Protein AF-A0AAV4IL97-F1 (afdb_monomer_lite)

Structure (mmCIF, N/CA/C/O backbone):
data_AF-A0AAV4IL97-F1
#
_entry.id   AF-A0AAV4IL97-F1
#
loop_
_atom_site.group_PDB
_atom_site.id
_atom_site.type_symbol
_atom_site.label_atom_id
_atom_site.label_alt_id
_atom_site.label_comp_id
_atom_site.label_asym_id
_atom_site.label_entity_id
_atom_site.label_seq_id
_atom_site.pdbx_PDB_ins_code
_atom_site.Cartn_x
_atom_site.Cartn_y
_atom_site.Cartn_z
_atom_site.occupancy
_atom_site.B_iso_or_equiv
_atom_site.auth_seq_id
_atom_site.auth_comp_id
_atom_site.auth_asym_id
_atom_site.auth_atom_id
_atom_site.pdbx_PDB_model_num
ATOM 1 N N . MET A 1 1 ? 61.227 34.992 -18.429 1.00 43.34 1 MET A N 1
ATOM 2 C CA . MET A 1 1 ? 61.464 34.579 -17.030 1.00 43.34 1 MET A CA 1
ATOM 3 C C . MET A 1 1 ? 62.014 35.773 -16.279 1.00 43.34 1 MET A C 1
ATOM 5 O O . MET A 1 1 ? 63.145 36.150 -16.534 1.00 43.34 1 MET A O 1
ATOM 9 N N . PHE A 1 2 ? 61.198 36.394 -15.433 1.00 40.22 2 PHE A N 1
ATOM 10 C CA . PHE A 1 2 ? 61.603 37.441 -14.496 1.00 40.22 2 PHE A CA 1
ATOM 11 C C . PHE A 1 2 ? 60.704 37.286 -13.270 1.00 40.22 2 PHE A C 1
ATOM 13 O O . PHE A 1 2 ? 59.483 37.343 -13.397 1.00 40.22 2 PHE A O 1
ATOM 20 N N . VAL A 1 3 ? 61.309 37.005 -12.118 1.00 46.59 3 VAL A N 1
ATOM 21 C CA . VAL A 1 3 ? 60.636 36.883 -10.820 1.00 46.59 3 VAL A CA 1
ATOM 22 C C . VAL A 1 3 ? 61.114 38.063 -9.978 1.00 46.59 3 VAL A C 1
ATOM 24 O O . VAL A 1 3 ? 62.304 38.109 -9.666 1.00 46.59 3 VAL A O 1
ATOM 27 N N . PRO A 1 4 ? 60.255 39.032 -9.624 1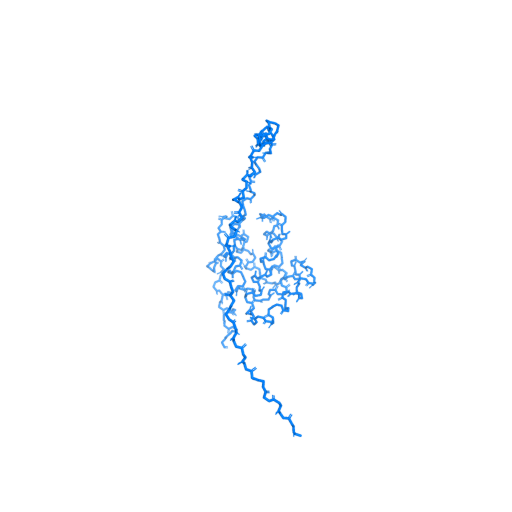.00 49.00 4 PRO A N 1
ATOM 28 C CA . PRO A 1 4 ? 60.623 40.058 -8.663 1.00 49.00 4 PRO A CA 1
ATOM 29 C C . PRO A 1 4 ? 60.396 39.535 -7.244 1.00 49.00 4 PRO A C 1
ATOM 31 O O . PRO A 1 4 ? 59.290 39.134 -6.883 1.00 49.00 4 PRO A O 1
ATOM 34 N N . GLN A 1 5 ? 61.467 39.547 -6.451 1.00 43.97 5 GLN A N 1
ATOM 35 C CA . GLN A 1 5 ? 61.409 39.414 -5.001 1.00 43.97 5 GLN A CA 1
ATOM 36 C C . GLN A 1 5 ? 60.693 40.624 -4.396 1.00 43.97 5 GLN A C 1
ATOM 38 O O . GLN A 1 5 ? 60.940 41.761 -4.797 1.00 43.97 5 GLN A O 1
ATOM 43 N N . VAL A 1 6 ? 59.838 40.369 -3.410 1.00 47.34 6 VAL A N 1
ATOM 44 C CA . VAL A 1 6 ? 59.193 41.404 -2.601 1.00 47.34 6 VAL A CA 1
ATOM 45 C C . VAL A 1 6 ? 59.803 41.330 -1.204 1.00 47.34 6 VAL A C 1
ATOM 47 O O . VAL A 1 6 ? 59.662 40.317 -0.519 1.00 47.34 6 VAL A O 1
ATOM 50 N N . SER A 1 7 ? 60.524 42.382 -0.818 1.00 42.94 7 SER A N 1
ATOM 51 C CA . SER A 1 7 ? 61.046 42.574 0.536 1.00 42.94 7 SER A CA 1
ATOM 52 C C . SER A 1 7 ? 59.925 42.965 1.497 1.00 42.94 7 SER A C 1
ATOM 54 O O . SER A 1 7 ? 59.046 43.754 1.154 1.00 42.94 7 SER A O 1
ATOM 56 N N . PHE A 1 8 ? 59.984 42.415 2.708 1.00 45.53 8 PHE A N 1
ATOM 57 C CA . PHE A 1 8 ? 59.141 42.786 3.839 1.00 45.53 8 PHE A CA 1
ATOM 58 C C . PHE A 1 8 ? 59.855 43.847 4.678 1.00 45.53 8 PHE A C 1
ATOM 60 O O . PHE A 1 8 ? 60.898 43.552 5.254 1.00 45.53 8 PHE A O 1
ATOM 67 N N . ASP A 1 9 ? 59.250 45.027 4.806 1.00 40.16 9 ASP A N 1
ATOM 68 C CA . ASP A 1 9 ? 59.599 45.999 5.841 1.00 40.16 9 ASP A CA 1
ATOM 69 C C . ASP A 1 9 ? 58.447 46.106 6.843 1.00 40.16 9 ASP A C 1
ATOM 71 O O . ASP A 1 9 ? 57.335 46.540 6.537 1.00 40.16 9 ASP A O 1
ATOM 75 N N . ILE A 1 10 ? 58.736 45.649 8.058 1.00 46.00 10 ILE A N 1
ATOM 76 C CA . ILE A 1 10 ? 57.872 45.708 9.232 1.00 46.00 10 ILE A CA 1
ATOM 77 C C . ILE A 1 10 ? 58.141 47.049 9.916 1.00 46.00 10 ILE A C 1
ATOM 79 O O . ILE A 1 10 ? 59.259 47.306 10.355 1.00 46.00 10 ILE A O 1
ATOM 83 N N . THR A 1 11 ? 57.112 47.884 10.065 1.00 48.78 11 THR A N 1
ATOM 84 C CA . THR A 1 11 ? 57.138 49.025 10.992 1.00 48.78 11 THR A CA 1
ATOM 85 C C . THR A 1 11 ? 56.038 48.879 12.052 1.00 48.78 11 THR A C 1
ATOM 87 O O . THR A 1 11 ? 54.947 48.385 11.750 1.00 48.78 11 THR A O 1
ATOM 90 N N . PRO A 1 12 ? 56.322 49.238 13.320 1.00 44.72 12 PRO A N 1
ATOM 91 C CA . PRO A 1 12 ? 55.466 48.922 14.459 1.00 44.72 12 PRO A CA 1
ATOM 92 C C . PRO A 1 12 ? 54.235 49.834 14.499 1.00 44.72 12 PRO A C 1
ATOM 94 O O . PRO A 1 12 ? 54.346 51.055 14.607 1.00 44.72 12 PRO A O 1
ATOM 97 N N . SER A 1 13 ? 53.049 49.228 14.426 1.00 42.69 13 SER A N 1
ATOM 98 C CA . SER A 1 13 ? 51.782 49.947 14.539 1.00 42.69 13 SER A CA 1
ATOM 99 C C . SER A 1 13 ? 51.501 50.361 15.979 1.00 42.69 13 SER A C 1
ATOM 101 O O . SER A 1 13 ? 51.539 49.571 16.920 1.00 42.69 13 SER A O 1
ATOM 103 N N . THR A 1 14 ? 51.221 51.648 16.100 1.00 45.03 14 THR A N 1
ATOM 104 C CA . THR A 1 14 ? 50.863 52.404 17.290 1.00 45.03 14 THR A CA 1
ATOM 105 C C . THR A 1 14 ? 49.577 51.862 17.917 1.00 45.03 14 THR A C 1
ATOM 107 O O . THR A 1 14 ? 48.577 51.658 17.229 1.00 45.03 14 THR A O 1
ATOM 110 N N . VAL A 1 15 ? 49.608 51.663 19.235 1.00 52.16 15 VAL A N 1
ATOM 111 C CA . VAL A 1 15 ? 48.460 51.315 20.080 1.00 52.16 15 VAL A CA 1
ATOM 112 C C . VAL A 1 15 ? 47.366 52.374 19.908 1.00 52.16 15 VAL A C 1
ATOM 114 O O . VAL A 1 15 ? 47.607 53.556 20.152 1.00 52.16 15 VAL A O 1
ATOM 117 N N . LYS A 1 16 ? 46.170 51.957 19.484 1.00 53.59 16 LYS A N 1
ATOM 118 C CA . LYS A 1 16 ? 44.952 52.776 19.528 1.00 53.59 16 LYS A CA 1
ATOM 119 C C . LYS A 1 16 ? 43.928 52.088 20.419 1.00 53.59 16 LYS A C 1
ATOM 121 O O . LYS A 1 16 ? 43.656 50.905 20.242 1.00 53.59 16 LYS A O 1
ATOM 126 N N . GLU A 1 17 ? 43.430 52.862 21.379 1.00 52.09 17 GLU A N 1
ATOM 127 C CA . GLU A 1 17 ? 42.424 52.516 22.381 1.00 52.09 17 GLU A CA 1
ATOM 128 C C . GLU A 1 17 ? 41.236 51.736 21.813 1.00 52.09 17 GLU A C 1
ATOM 130 O O . GLU A 1 17 ? 40.597 52.126 20.834 1.00 52.09 17 GLU A O 1
ATOM 135 N N . GLU A 1 18 ? 40.928 50.642 22.500 1.00 52.53 18 GLU A N 1
ATOM 136 C CA . GLU A 1 18 ? 39.768 49.793 22.294 1.00 52.53 18 GLU A CA 1
ATOM 137 C C . GLU A 1 18 ? 38.508 50.516 22.791 1.00 52.53 18 GLU A C 1
ATOM 139 O O . GLU A 1 18 ? 38.185 50.534 23.979 1.00 52.53 18 GLU A O 1
ATOM 144 N N . HIS A 1 19 ? 37.790 51.155 21.866 1.00 56.84 19 HIS A N 1
ATOM 145 C CA . HIS A 1 19 ? 36.475 51.720 22.141 1.00 56.84 19 HIS A CA 1
ATOM 146 C C . HIS A 1 19 ? 35.452 50.579 22.231 1.00 56.84 19 HIS A C 1
ATOM 148 O O . HIS A 1 19 ? 34.913 50.121 21.224 1.00 56.84 19 HIS A O 1
ATOM 154 N N . VAL A 1 20 ? 35.173 50.118 23.450 1.00 65.69 20 VAL A N 1
ATOM 155 C CA . VAL A 1 20 ? 34.107 49.141 23.714 1.00 65.69 20 VAL A CA 1
ATOM 156 C C . VAL A 1 20 ? 32.757 49.763 23.309 1.00 65.69 20 VAL A C 1
ATOM 158 O O . VAL A 1 20 ? 32.441 50.866 23.773 1.00 65.69 20 VAL A O 1
ATOM 161 N N . PRO A 1 21 ? 31.957 49.125 22.433 1.00 70.50 21 PRO A N 1
ATOM 162 C CA . PRO A 1 21 ? 30.626 49.615 22.092 1.00 70.50 21 PRO A CA 1
ATOM 163 C C . PRO A 1 21 ? 29.669 49.456 23.289 1.00 70.50 21 PRO A C 1
ATOM 165 O O . PRO A 1 21 ? 29.787 48.487 24.045 1.00 70.50 21 PRO A O 1
ATOM 168 N N . PRO A 1 22 ? 28.707 50.378 23.490 1.00 71.81 22 PRO A N 1
ATOM 169 C CA . PRO A 1 22 ? 27.753 50.275 24.589 1.00 71.81 22 PRO A CA 1
ATOM 170 C C . PRO A 1 22 ? 26.892 49.006 24.455 1.00 71.81 22 PRO A C 1
ATOM 172 O O . PRO A 1 22 ? 26.568 48.594 23.336 1.00 71.81 22 PRO A O 1
ATOM 175 N N . PRO A 1 23 ? 26.496 48.379 25.579 1.00 69.19 23 PRO A N 1
ATOM 176 C CA . PRO A 1 23 ? 25.726 47.145 25.553 1.00 69.19 23 PRO A CA 1
ATOM 177 C C . PRO A 1 23 ? 24.357 47.350 24.878 1.00 69.19 23 PRO A C 1
ATOM 179 O O . PRO A 1 23 ? 23.733 48.404 25.044 1.00 69.19 23 PRO A O 1
ATOM 182 N N . PRO A 1 24 ? 23.857 46.344 24.136 1.00 63.84 24 PRO A N 1
ATOM 183 C CA . PRO A 1 24 ? 22.579 46.429 23.446 1.00 63.84 24 PRO A CA 1
ATOM 184 C C . PRO A 1 24 ? 21.442 46.630 24.450 1.00 63.84 24 PRO A C 1
ATOM 186 O O . PRO A 1 24 ? 21.245 45.843 25.376 1.00 63.84 24 PRO A O 1
ATOM 189 N N . THR A 1 25 ? 20.672 47.700 24.256 1.00 61.84 25 THR A N 1
ATOM 190 C CA . THR A 1 25 ? 19.465 47.973 25.037 1.00 61.84 25 THR A CA 1
ATOM 191 C C . THR A 1 25 ? 18.435 46.886 24.744 1.00 61.84 25 THR A C 1
ATOM 193 O O . THR A 1 25 ? 17.983 46.739 23.608 1.00 61.84 25 THR A O 1
ATOM 196 N N . THR A 1 26 ? 18.054 46.107 25.756 1.00 61.44 26 THR A N 1
ATOM 197 C CA . THR A 1 26 ? 16.995 45.109 25.604 1.00 61.44 26 THR A CA 1
ATOM 198 C C . THR A 1 26 ? 15.668 45.814 25.295 1.00 61.44 26 THR A C 1
ATOM 200 O O . THR A 1 26 ? 15.297 46.773 25.982 1.00 61.44 26 THR A O 1
ATOM 203 N N . PRO A 1 27 ? 14.921 45.387 24.261 1.00 57.00 27 PRO A N 1
ATOM 204 C CA . PRO A 1 27 ? 13.604 45.940 24.004 1.00 57.00 27 PRO A CA 1
ATOM 205 C C . PRO A 1 27 ? 12.689 45.580 25.177 1.00 57.00 27 PRO A C 1
ATOM 207 O O . PRO A 1 27 ? 12.457 44.405 25.463 1.00 57.00 27 PRO A O 1
ATOM 210 N N . ARG A 1 28 ? 12.165 46.599 25.871 1.00 60.50 28 ARG A N 1
ATOM 211 C CA . ARG A 1 28 ? 11.120 46.409 26.882 1.00 60.50 28 ARG A CA 1
ATOM 212 C C . ARG A 1 28 ? 9.940 45.687 26.228 1.00 60.50 28 ARG A C 1
ATOM 214 O O . ARG A 1 28 ? 9.385 46.178 25.243 1.00 60.50 28 ARG A O 1
ATOM 221 N N . LEU A 1 29 ? 9.568 44.533 26.783 1.00 56.81 29 LEU A N 1
ATOM 222 C CA . LEU A 1 29 ? 8.332 43.824 26.455 1.00 56.81 29 LEU A CA 1
ATOM 223 C C . LEU A 1 29 ? 7.169 44.800 26.656 1.00 56.81 29 LEU A C 1
ATOM 225 O O . LEU A 1 29 ? 6.857 45.177 27.782 1.00 56.81 29 LEU A O 1
ATOM 229 N N . ARG A 1 30 ? 6.576 45.267 25.553 1.00 61.94 30 ARG A N 1
ATOM 230 C CA . ARG A 1 30 ? 5.344 46.057 25.603 1.00 61.94 30 ARG A CA 1
ATOM 231 C C . ARG A 1 30 ? 4.257 45.179 26.214 1.00 61.94 30 ARG A C 1
ATOM 233 O O . ARG A 1 30 ? 4.126 44.024 25.806 1.00 61.94 30 ARG A O 1
ATOM 240 N N . ASP A 1 31 ? 3.496 45.736 27.153 1.00 60.69 31 ASP A N 1
ATOM 241 C CA . ASP A 1 31 ? 2.359 45.068 27.778 1.00 60.69 31 ASP A CA 1
ATOM 242 C C . ASP A 1 31 ? 1.473 44.417 26.715 1.00 60.69 31 ASP A C 1
ATOM 244 O O . ASP A 1 31 ? 0.968 45.067 25.792 1.00 60.69 31 ASP A O 1
ATOM 248 N N . ILE A 1 32 ? 1.326 43.097 26.824 1.00 58.62 32 ILE A N 1
ATOM 249 C CA . ILE A 1 32 ? 0.474 42.309 25.942 1.00 58.62 32 ILE A CA 1
ATOM 250 C C . ILE A 1 32 ? -0.948 42.825 26.151 1.00 58.62 32 ILE A C 1
ATOM 252 O O . ILE A 1 32 ? -1.548 42.612 27.203 1.00 58.62 32 ILE A O 1
ATOM 256 N N . GLN A 1 33 ? -1.481 43.534 25.153 1.00 61.28 33 GLN A N 1
ATOM 257 C CA . GLN A 1 33 ? -2.823 44.105 25.209 1.00 61.28 33 GLN A CA 1
ATOM 258 C C . GLN A 1 33 ? -3.831 43.028 25.635 1.00 61.28 33 GLN A C 1
ATOM 260 O O . GLN A 1 33 ? -3.855 41.936 25.063 1.00 61.28 33 GLN A O 1
ATOM 265 N N . ALA A 1 34 ? -4.704 43.338 26.597 1.00 60.78 34 ALA A N 1
ATOM 266 C CA . ALA A 1 34 ? -5.690 42.401 27.148 1.00 60.78 34 ALA A CA 1
ATOM 267 C C . ALA A 1 34 ? -6.585 41.736 26.075 1.00 60.78 34 ALA A C 1
ATOM 269 O O . ALA A 1 34 ? -7.078 40.624 26.264 1.00 60.78 34 ALA A O 1
ATOM 270 N N . ASN A 1 35 ? -6.742 42.374 24.909 1.00 58.72 35 ASN A N 1
ATOM 271 C CA . ASN A 1 35 ? -7.433 41.805 23.750 1.00 58.72 35 ASN A CA 1
ATOM 272 C C . ASN A 1 35 ? -6.700 40.611 23.111 1.00 58.72 35 ASN A C 1
ATOM 274 O O . ASN A 1 35 ? -7.355 39.706 22.595 1.00 58.72 35 ASN A O 1
ATOM 278 N N . VAL A 1 36 ? -5.366 40.558 23.168 1.00 59.75 36 VAL A N 1
ATOM 279 C CA . VAL A 1 36 ? -4.573 39.396 22.728 1.00 59.75 36 VAL A CA 1
ATOM 280 C C . VAL A 1 36 ? -4.763 38.235 23.707 1.00 59.75 36 VAL A C 1
ATOM 282 O O . VAL A 1 36 ? -5.039 37.122 23.271 1.00 59.75 36 VAL A O 1
ATOM 285 N N . MET A 1 37 ? -4.740 38.508 25.017 1.00 60.56 37 MET A N 1
ATOM 286 C CA . MET A 1 37 ? -5.077 37.533 26.068 1.00 60.56 37 MET A CA 1
ATOM 287 C C . MET A 1 37 ? -6.488 36.956 25.875 1.00 60.56 37 MET A C 1
ATOM 289 O O . MET A 1 37 ? -6.646 35.740 25.856 1.00 60.56 37 MET A O 1
ATOM 293 N N . LYS A 1 38 ? -7.502 37.797 25.615 1.00 58.97 38 LYS A N 1
ATOM 294 C CA . LYS A 1 38 ? -8.866 37.334 25.293 1.00 58.97 38 LYS A CA 1
ATOM 295 C C . LYS A 1 38 ? -8.910 36.448 24.045 1.00 58.97 38 LYS A C 1
ATOM 297 O O . LYS A 1 38 ? -9.588 35.426 24.053 1.00 58.97 38 LYS A O 1
ATOM 302 N N . ARG A 1 39 ? -8.185 36.782 22.972 1.00 57.59 39 ARG A N 1
ATOM 303 C CA . ARG A 1 39 ? -8.133 35.937 21.759 1.00 57.59 39 ARG A CA 1
ATOM 304 C C . ARG A 1 39 ? -7.439 34.592 21.996 1.00 57.59 39 ARG A C 1
ATOM 306 O O . ARG A 1 39 ? -7.796 33.624 21.333 1.00 57.59 39 ARG A O 1
ATOM 313 N N . LEU A 1 40 ? -6.486 34.533 22.925 1.00 54.97 40 LEU A N 1
ATOM 314 C CA . LEU A 1 40 ? -5.797 33.300 23.318 1.00 54.97 40 LEU A CA 1
ATOM 315 C C . LEU A 1 40 ? -6.657 32.409 24.222 1.00 54.97 40 LEU A C 1
ATOM 317 O O . LEU A 1 40 ? -6.581 31.190 24.114 1.00 54.97 40 LEU A O 1
ATOM 321 N N . THR A 1 41 ? -7.486 32.996 25.088 1.00 60.03 41 THR A N 1
ATOM 322 C CA . THR A 1 41 ? -8.340 32.245 26.025 1.00 60.03 41 THR A CA 1
ATOM 323 C C . THR A 1 41 ? -9.698 31.868 25.439 1.00 60.03 41 THR A C 1
ATOM 325 O O . THR A 1 41 ? -10.311 30.903 25.888 1.00 60.03 41 THR A O 1
ATOM 328 N N . THR A 1 42 ? -10.161 32.561 24.395 1.00 57.00 42 THR A N 1
ATOM 329 C CA . THR A 1 42 ? -11.432 32.257 23.716 1.00 57.00 42 THR A CA 1
ATOM 330 C C . THR A 1 42 ? -11.224 31.245 22.582 1.00 57.00 42 THR A C 1
ATOM 332 O O . THR A 1 42 ? -11.560 31.496 21.423 1.00 57.00 42 THR A O 1
ATOM 335 N N . ILE A 1 43 ? -10.649 30.079 22.884 1.00 56.84 43 ILE A N 1
ATOM 336 C CA . ILE A 1 43 ? -10.608 28.954 21.938 1.00 56.84 43 ILE A CA 1
ATOM 337 C C . ILE A 1 43 ? -11.966 28.240 22.005 1.00 56.84 43 ILE A C 1
ATOM 339 O O . ILE A 1 43 ? -12.105 27.168 22.574 1.00 56.84 43 ILE A O 1
ATOM 343 N N . ASN A 1 44 ? -12.986 28.835 21.381 1.00 54.94 44 ASN A N 1
ATOM 344 C CA . ASN A 1 44 ? -14.273 28.183 21.088 1.00 54.94 44 ASN A CA 1
ATOM 345 C C . ASN A 1 44 ? -14.170 27.296 19.833 1.00 54.94 44 ASN A C 1
ATOM 347 O O . ASN A 1 44 ? -15.061 27.274 18.985 1.00 54.94 44 ASN A O 1
ATOM 351 N N . ARG A 1 45 ? -13.046 26.594 19.648 1.00 61.00 45 ARG A N 1
ATOM 352 C CA . ARG A 1 45 ? -12.976 25.554 18.620 1.00 61.00 45 ARG A CA 1
ATOM 353 C C . ARG A 1 45 ? -13.455 24.262 19.272 1.00 61.00 45 ARG A C 1
ATOM 355 O O . ARG A 1 45 ? -12.825 23.848 20.243 1.00 61.00 45 ARG A O 1
ATOM 362 N N . PRO A 1 46 ? -14.533 23.625 18.777 1.00 57.47 46 PRO A N 1
ATOM 363 C CA . PRO A 1 46 ? -14.919 22.316 19.279 1.00 57.47 46 PRO A CA 1
ATOM 364 C C . PRO A 1 46 ? -13.708 21.395 19.152 1.00 57.47 46 PRO A C 1
ATOM 366 O O . PRO A 1 46 ? -13.083 21.337 18.087 1.00 57.47 46 PRO A O 1
ATOM 369 N N . ILE A 1 47 ? -13.351 20.729 20.252 1.00 62.84 47 ILE A N 1
ATOM 370 C CA . ILE A 1 47 ? -12.308 19.707 20.278 1.00 62.84 47 ILE A CA 1
ATOM 371 C C . ILE A 1 47 ? -12.760 18.634 19.288 1.00 62.84 47 ILE A C 1
ATOM 373 O O . ILE A 1 47 ? -13.622 17.811 19.589 1.00 62.84 47 ILE A O 1
ATOM 377 N N . ARG A 1 48 ? -12.236 18.685 18.060 1.00 57.91 48 ARG A N 1
ATOM 378 C CA . ARG A 1 48 ? -12.438 17.622 17.082 1.00 57.91 48 ARG A CA 1
ATOM 379 C C . ARG A 1 48 ? -11.649 16.440 17.611 1.00 57.91 48 ARG A C 1
ATOM 381 O O . ARG A 1 48 ? -10.423 16.443 17.520 1.00 57.91 48 ARG A O 1
ATOM 388 N N . VAL A 1 49 ? -12.345 15.476 18.210 1.00 58.56 49 VAL A N 1
ATOM 389 C CA . VAL A 1 49 ? -11.764 14.172 18.531 1.00 58.56 49 VAL A CA 1
ATOM 390 C C . VAL A 1 49 ? -11.150 13.657 17.227 1.00 58.56 49 VAL A C 1
ATOM 392 O O . VAL A 1 49 ? -11.880 13.536 16.240 1.00 58.56 49 VAL A O 1
ATOM 395 N N . PRO A 1 50 ? -9.822 13.452 17.159 1.00 58.94 50 PRO A N 1
ATOM 396 C CA . PRO A 1 50 ? -9.196 12.953 15.950 1.00 58.94 50 PRO A CA 1
ATOM 397 C C . PRO A 1 50 ? -9.852 11.629 15.589 1.00 58.94 50 PRO A C 1
ATOM 399 O O . PRO A 1 50 ? -9.947 10.733 16.428 1.00 58.94 50 PRO A O 1
ATOM 402 N N . GLU A 1 51 ? -10.327 11.517 14.355 1.00 61.31 51 GLU A N 1
ATOM 403 C CA . GLU A 1 51 ? -10.877 10.271 13.849 1.00 61.31 51 GLU A CA 1
ATOM 404 C C . GLU A 1 51 ? -9.807 9.177 13.995 1.00 61.31 51 GLU A C 1
ATOM 406 O O . GLU A 1 51 ? -8.700 9.280 13.455 1.00 61.31 51 GLU A O 1
ATOM 411 N N . ARG A 1 52 ? -10.095 8.179 14.835 1.00 71.12 52 ARG A N 1
ATOM 412 C CA . ARG A 1 52 ? -9.100 7.230 15.344 1.00 71.12 52 ARG A CA 1
ATOM 413 C C . ARG A 1 52 ? -8.726 6.224 14.269 1.00 71.12 52 ARG A C 1
ATOM 415 O O . ARG A 1 52 ? -9.392 5.205 14.181 1.00 71.12 52 ARG A O 1
ATOM 422 N N . GLU A 1 53 ? -7.703 6.512 13.466 1.00 79.25 53 GLU A N 1
ATOM 423 C CA . GLU A 1 53 ? -7.208 5.681 12.349 1.00 79.25 53 GLU A CA 1
ATOM 424 C C . GLU A 1 53 ? -7.350 4.165 12.583 1.00 79.25 53 GLU A C 1
ATOM 426 O O . GLU A 1 53 ? -7.018 3.655 13.661 1.00 79.25 53 GLU A O 1
ATOM 431 N N . SER A 1 54 ? -7.810 3.436 11.563 1.00 84.38 54 SER A N 1
ATOM 432 C CA . SER A 1 54 ? -7.870 1.978 11.638 1.00 84.38 54 SER A CA 1
ATOM 433 C C . SER A 1 54 ? -6.486 1.374 11.890 1.00 84.38 54 SER A C 1
ATOM 435 O O . SER A 1 54 ? -5.519 1.684 11.196 1.00 84.38 54 SER A O 1
ATOM 437 N N . ARG A 1 55 ? -6.392 0.435 12.841 1.00 87.25 55 ARG A N 1
ATOM 438 C CA . ARG A 1 55 ? -5.142 -0.290 13.119 1.00 87.25 55 ARG A CA 1
ATOM 439 C C . ARG A 1 55 ? -4.652 -1.125 11.932 1.00 87.25 55 ARG A C 1
ATOM 441 O O . ARG A 1 55 ? -3.443 -1.276 11.772 1.00 87.25 55 ARG A O 1
ATOM 448 N N . ALA A 1 56 ? -5.555 -1.563 11.056 1.00 88.00 56 ALA A N 1
ATOM 449 C CA . ALA A 1 56 ? -5.209 -2.222 9.797 1.00 88.00 56 ALA A CA 1
ATOM 450 C C . ALA A 1 56 ? -4.472 -1.288 8.810 1.00 88.00 56 ALA A C 1
ATOM 452 O O . ALA A 1 56 ? -3.837 -1.759 7.876 1.00 88.00 56 ALA A O 1
ATOM 453 N N . LEU A 1 57 ? -4.508 0.032 9.033 1.00 91.50 57 LEU A N 1
ATOM 454 C CA . LEU A 1 57 ? -3.791 1.044 8.246 1.00 91.50 57 LEU A CA 1
ATOM 455 C C . LEU A 1 57 ? -2.592 1.653 8.995 1.00 91.50 57 LEU A C 1
ATOM 457 O O . LEU A 1 57 ? -1.992 2.629 8.525 1.00 91.50 57 LEU A O 1
ATOM 461 N N . SER A 1 58 ? -2.216 1.078 10.145 1.00 92.12 58 SER A N 1
ATOM 462 C CA . SER A 1 58 ? -1.029 1.504 10.890 1.00 92.12 58 SER A CA 1
ATOM 463 C C . SER A 1 58 ? 0.224 1.421 10.008 1.00 92.12 58 SER A C 1
ATOM 465 O O . SER A 1 58 ? 0.286 0.665 9.039 1.00 92.12 58 SER A O 1
ATOM 467 N N . GLY A 1 59 ? 1.270 2.178 10.353 1.00 92.62 59 GLY A N 1
ATOM 468 C CA . GLY A 1 59 ? 2.537 2.101 9.615 1.00 92.62 59 GLY A CA 1
ATOM 469 C C . GLY A 1 59 ? 3.112 0.679 9.566 1.00 92.62 59 GLY A C 1
ATOM 470 O O . GLY A 1 59 ? 3.617 0.262 8.529 1.00 92.62 59 GLY A O 1
ATOM 471 N N . LYS A 1 60 ? 2.968 -0.099 10.648 1.00 94.00 60 LYS A N 1
ATOM 472 C CA . LYS A 1 60 ? 3.423 -1.496 10.674 1.00 94.00 60 LYS A CA 1
ATOM 473 C C . LYS A 1 60 ? 2.553 -2.387 9.787 1.00 94.00 60 LYS A C 1
ATOM 475 O O . LYS A 1 60 ? 3.111 -3.157 9.018 1.00 94.00 60 LYS A O 1
ATOM 480 N N . SER A 1 61 ? 1.227 -2.233 9.828 1.00 94.69 61 SER A N 1
ATOM 481 C CA . SER A 1 61 ? 0.302 -2.945 8.934 1.00 94.69 61 SER A CA 1
ATOM 482 C C . SER A 1 61 ? 0.635 -2.704 7.463 1.00 94.69 61 SER A C 1
ATOM 484 O O . SER A 1 61 ? 0.739 -3.647 6.683 1.00 94.69 61 SER A O 1
ATOM 486 N N . LEU A 1 62 ? 0.873 -1.443 7.088 1.00 95.44 62 LEU A N 1
ATOM 487 C CA . LEU A 1 62 ? 1.246 -1.084 5.719 1.00 95.44 62 LEU A CA 1
ATOM 488 C C . LEU A 1 62 ? 2.617 -1.641 5.324 1.00 95.44 62 LEU A C 1
ATOM 490 O O . LEU A 1 62 ? 2.795 -2.047 4.180 1.00 95.44 62 LEU A O 1
ATOM 494 N N . MET A 1 63 ? 3.577 -1.689 6.251 1.00 95.12 63 MET A N 1
ATOM 495 C CA . MET A 1 63 ? 4.876 -2.325 6.012 1.00 95.12 63 MET A CA 1
ATOM 496 C C . MET A 1 63 ? 4.721 -3.833 5.785 1.00 95.12 63 MET A C 1
ATOM 498 O O . MET A 1 63 ? 5.332 -4.385 4.873 1.00 95.12 63 MET A O 1
ATOM 502 N N . THR A 1 64 ? 3.884 -4.505 6.578 1.00 94.56 64 THR A N 1
ATOM 503 C CA . THR A 1 64 ? 3.566 -5.924 6.381 1.00 94.56 64 THR A CA 1
ATOM 504 C C . THR A 1 64 ? 2.935 -6.155 5.010 1.00 94.56 64 THR A C 1
ATOM 506 O O . THR A 1 64 ? 3.407 -7.007 4.263 1.00 94.56 64 THR A O 1
ATOM 509 N N . LEU A 1 65 ? 1.929 -5.358 4.639 1.00 94.12 65 LEU A N 1
ATOM 510 C CA . LEU A 1 65 ? 1.287 -5.438 3.323 1.00 94.12 65 LEU A CA 1
ATOM 511 C C . LEU A 1 65 ? 2.279 -5.236 2.179 1.00 94.12 65 LEU A C 1
ATOM 513 O O . LEU A 1 65 ? 2.275 -6.000 1.220 1.00 94.12 65 LEU A O 1
ATOM 517 N N . ALA A 1 66 ? 3.176 -4.262 2.306 1.00 95.06 66 ALA A N 1
ATOM 518 C CA . ALA A 1 66 ? 4.185 -3.977 1.296 1.00 95.06 66 ALA A CA 1
ATOM 519 C C . ALA A 1 66 ? 5.165 -5.138 1.055 1.00 95.06 66 ALA A C 1
ATOM 521 O O . ALA A 1 66 ? 5.726 -5.261 -0.032 1.00 95.06 66 ALA A O 1
ATOM 522 N N . ARG A 1 67 ? 5.379 -6.006 2.050 1.00 93.50 67 ARG A N 1
ATOM 523 C CA . ARG A 1 67 ? 6.185 -7.225 1.878 1.00 93.50 67 ARG A CA 1
ATOM 524 C C . ARG A 1 67 ? 5.431 -8.323 1.133 1.00 93.50 67 ARG A C 1
ATOM 526 O O . ARG A 1 67 ? 6.066 -9.112 0.442 1.00 93.50 67 ARG A O 1
ATOM 533 N N . LEU A 1 68 ? 4.109 -8.374 1.280 1.00 91.75 68 LEU A N 1
ATOM 534 C CA . LEU A 1 68 ? 3.252 -9.368 0.628 1.00 91.75 68 LEU A CA 1
ATOM 535 C C . LEU A 1 68 ? 2.899 -8.983 -0.817 1.00 91.75 68 LEU A C 1
ATOM 537 O O . LEU A 1 68 ? 2.685 -9.861 -1.654 1.00 91.75 68 LEU A O 1
ATOM 541 N N . ILE A 1 69 ? 2.862 -7.679 -1.103 1.00 91.94 69 ILE A N 1
ATOM 542 C CA . ILE A 1 69 ? 2.499 -7.104 -2.403 1.00 91.94 69 ILE A CA 1
ATOM 543 C C . ILE A 1 69 ? 3.691 -6.286 -2.924 1.00 91.94 69 ILE A C 1
ATOM 545 O O . ILE A 1 69 ? 3.749 -5.077 -2.692 1.00 91.94 69 ILE A O 1
ATOM 549 N N . PRO A 1 70 ? 4.674 -6.926 -3.582 1.00 86.31 70 PRO A N 1
ATOM 550 C CA . PRO A 1 70 ? 5.829 -6.227 -4.139 1.00 86.31 70 PRO A CA 1
ATOM 551 C C . PRO A 1 70 ? 5.483 -5.388 -5.383 1.00 86.31 70 PRO A C 1
ATOM 553 O O . PRO A 1 70 ? 6.257 -4.506 -5.751 1.00 86.31 70 PRO A O 1
ATOM 556 N N . GLU A 1 71 ? 4.329 -5.604 -6.020 1.00 92.56 71 GLU A N 1
ATOM 557 C CA . GLU A 1 71 ? 3.856 -4.859 -7.197 1.00 92.56 71 GLU A CA 1
ATOM 558 C C . GLU A 1 71 ? 3.229 -3.506 -6.817 1.00 92.5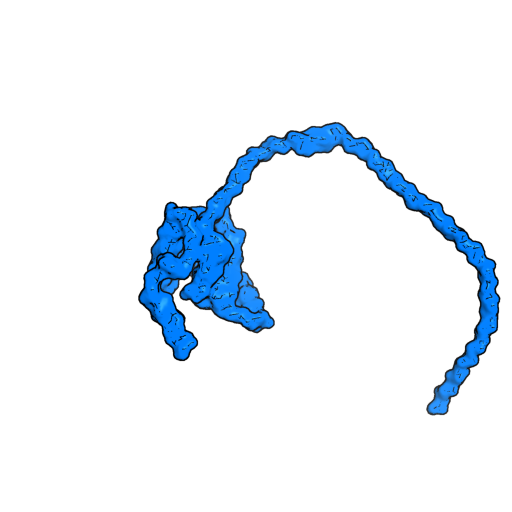6 71 GLU A C 1
ATOM 560 O O . GLU A 1 71 ? 2.158 -3.125 -7.297 1.00 92.56 71 GLU A O 1
ATOM 565 N N . GLY A 1 72 ? 3.902 -2.748 -5.950 1.00 92.19 72 GLY A N 1
ATOM 566 C CA . GLY A 1 72 ? 3.401 -1.481 -5.426 1.00 92.19 72 GLY A CA 1
ATOM 567 C C . GLY A 1 72 ? 3.052 -0.456 -6.500 1.00 92.19 72 GLY A C 1
ATOM 568 O O . GLY A 1 72 ? 2.068 0.264 -6.351 1.00 92.19 72 GLY A O 1
ATOM 569 N N . LEU A 1 73 ? 3.822 -0.388 -7.593 1.00 94.00 73 LEU A N 1
ATOM 570 C CA . LEU A 1 73 ? 3.544 0.538 -8.700 1.00 94.00 73 LEU A CA 1
ATOM 571 C C . LEU A 1 73 ? 2.221 0.206 -9.399 1.00 94.00 73 LEU A C 1
ATOM 573 O O . LEU A 1 73 ? 1.451 1.114 -9.691 1.00 94.00 73 LEU A O 1
ATOM 577 N N . THR A 1 74 ? 1.917 -1.076 -9.596 1.00 94.62 74 THR A N 1
ATOM 578 C CA . THR A 1 74 ? 0.620 -1.517 -10.127 1.00 94.62 74 THR A CA 1
ATOM 579 C C . THR A 1 74 ? -0.498 -1.193 -9.140 1.00 94.62 74 THR A C 1
ATOM 581 O O . THR A 1 74 ? -1.525 -0.640 -9.527 1.00 94.62 74 THR A O 1
ATOM 584 N N . LEU A 1 75 ? -0.272 -1.434 -7.845 1.00 96.00 75 LEU A N 1
ATOM 585 C CA . LEU A 1 75 ? -1.231 -1.077 -6.799 1.00 96.00 75 LEU A CA 1
ATOM 586 C C . LEU A 1 75 ? -1.534 0.426 -6.778 1.00 96.00 75 LEU A C 1
ATOM 588 O O . LEU A 1 75 ? -2.681 0.817 -6.578 1.00 96.00 75 LEU A O 1
ATOM 592 N N . ALA A 1 76 ? -0.542 1.278 -7.039 1.00 96.00 76 ALA A N 1
ATOM 593 C CA . ALA A 1 76 ? -0.739 2.722 -7.128 1.00 96.00 76 ALA A CA 1
ATOM 594 C C . ALA A 1 76 ? -1.755 3.125 -8.209 1.00 96.00 76 ALA A C 1
ATOM 596 O O . ALA A 1 76 ? -2.530 4.057 -7.984 1.00 96.00 76 ALA A O 1
ATOM 597 N N . VAL A 1 77 ? -1.770 2.415 -9.342 1.00 96.00 77 VAL A N 1
ATOM 598 C CA . VAL A 1 77 ? -2.722 2.642 -10.441 1.00 96.00 77 VAL A CA 1
ATOM 599 C C . VAL A 1 77 ? -4.144 2.309 -9.985 1.00 96.00 77 VAL A C 1
ATOM 601 O O . VAL A 1 77 ? -5.042 3.135 -10.136 1.00 96.00 77 VAL A O 1
ATOM 604 N N . HIS A 1 78 ? -4.345 1.159 -9.335 1.00 95.94 78 HIS A N 1
ATOM 605 C CA . HIS A 1 78 ? -5.656 0.769 -8.792 1.00 95.94 78 HIS A CA 1
ATOM 606 C C . HIS A 1 78 ? -6.126 1.680 -7.646 1.00 95.94 78 HIS A C 1
ATOM 608 O O . HIS A 1 78 ? -7.317 1.950 -7.496 1.00 95.94 78 HIS A O 1
ATOM 614 N N . LEU A 1 79 ? -5.193 2.230 -6.866 1.00 95.31 79 LEU A N 1
ATOM 615 C CA . LEU A 1 79 ? -5.478 3.244 -5.845 1.00 95.31 79 LEU A CA 1
ATOM 616 C C . LEU A 1 79 ? -5.710 4.651 -6.427 1.00 95.31 79 LEU A C 1
ATOM 618 O O . LEU A 1 79 ? -5.918 5.595 -5.660 1.00 95.31 79 LEU A O 1
ATOM 622 N N . GLN A 1 80 ? -5.695 4.792 -7.758 1.00 94.56 80 GLN A N 1
ATOM 623 C CA . GLN A 1 80 ? -5.913 6.040 -8.494 1.00 94.56 80 GLN A CA 1
ATOM 624 C C . GLN A 1 80 ? -4.956 7.159 -8.062 1.00 94.56 80 GLN A C 1
ATOM 626 O O . GLN A 1 80 ? -5.336 8.328 -7.932 1.00 94.56 80 GLN A O 1
ATOM 631 N N . LEU A 1 81 ? -3.696 6.807 -7.796 1.00 95.44 81 LEU A N 1
ATOM 632 C CA . LEU A 1 81 ? -2.665 7.810 -7.567 1.00 95.44 81 LEU A CA 1
ATOM 633 C C . LEU A 1 81 ? -2.309 8.508 -8.888 1.00 95.44 81 LEU A C 1
ATOM 635 O O . LEU A 1 81 ? -2.286 7.855 -9.926 1.00 95.44 81 LEU A O 1
ATOM 639 N N . PRO A 1 82 ? -1.993 9.818 -8.876 1.00 95.94 82 PRO A N 1
ATOM 640 C CA . PRO A 1 82 ? -1.611 10.521 -10.097 1.00 95.94 82 PRO A CA 1
ATOM 641 C C . PRO A 1 82 ? -0.355 9.917 -10.730 1.00 95.94 82 PRO A C 1
ATOM 643 O O . PRO A 1 82 ? 0.631 9.707 -10.020 1.00 95.94 82 PRO A O 1
ATOM 646 N N . ASP A 1 83 ? -0.338 9.752 -12.053 1.00 94.88 83 ASP A N 1
ATOM 647 C CA . ASP A 1 83 ? 0.796 9.171 -12.792 1.00 94.88 83 ASP A CA 1
ATOM 648 C C . ASP A 1 83 ? 2.121 9.868 -12.473 1.00 94.88 83 ASP A C 1
ATOM 650 O O . ASP A 1 83 ? 3.122 9.215 -12.202 1.00 94.88 83 ASP A O 1
ATOM 654 N N . SER A 1 84 ? 2.117 11.201 -12.368 1.00 96.50 84 SER A N 1
ATOM 655 C CA . SER A 1 84 ? 3.302 11.980 -11.980 1.00 96.50 84 SER A CA 1
ATOM 656 C C . SER A 1 84 ? 3.857 11.596 -10.603 1.00 96.50 84 SER A C 1
ATOM 658 O O . SER A 1 84 ? 5.068 11.632 -10.389 1.00 96.50 84 SER A O 1
ATOM 660 N N . THR A 1 85 ? 2.991 11.188 -9.670 1.00 95.62 85 THR A N 1
ATOM 661 C CA . THR A 1 85 ? 3.401 10.657 -8.363 1.00 95.62 85 THR A CA 1
ATOM 662 C C . THR A 1 85 ? 4.013 9.271 -8.521 1.00 95.62 85 THR A C 1
ATOM 664 O O . THR A 1 85 ? 5.064 9.012 -7.941 1.00 95.62 85 THR A O 1
ATOM 667 N N . ILE A 1 86 ? 3.374 8.387 -9.292 1.00 95.50 86 ILE A N 1
ATOM 668 C CA . ILE A 1 86 ? 3.853 7.017 -9.526 1.00 95.50 86 ILE A CA 1
ATOM 669 C C . ILE A 1 86 ? 5.238 7.063 -10.175 1.00 95.50 86 ILE A C 1
ATOM 671 O O . ILE A 1 86 ? 6.179 6.459 -9.665 1.00 95.50 86 ILE A O 1
ATOM 675 N N . THR A 1 87 ? 5.389 7.864 -11.229 1.00 96.00 87 THR A N 1
ATOM 676 C CA . THR A 1 87 ? 6.659 8.116 -11.910 1.00 96.00 87 THR A CA 1
ATOM 677 C C . THR A 1 87 ? 7.697 8.727 -10.970 1.00 96.00 87 THR A C 1
ATOM 679 O O . THR A 1 87 ? 8.831 8.260 -10.938 1.00 96.00 87 THR A O 1
ATOM 682 N N . GLY A 1 88 ? 7.327 9.724 -10.159 1.00 96.25 88 GLY A N 1
ATOM 683 C CA . GLY A 1 88 ? 8.241 10.335 -9.189 1.00 96.25 88 GLY A CA 1
ATOM 684 C C . GLY A 1 88 ? 8.746 9.349 -8.131 1.00 96.25 88 GLY A C 1
ATOM 685 O O . GLY A 1 88 ? 9.937 9.327 -7.826 1.00 96.25 88 GLY A O 1
ATOM 686 N N . ILE A 1 89 ? 7.867 8.490 -7.603 1.00 95.19 89 ILE A N 1
ATOM 687 C CA . ILE A 1 89 ? 8.255 7.423 -6.669 1.00 95.19 89 ILE A CA 1
ATOM 688 C C . ILE A 1 89 ? 9.113 6.368 -7.379 1.00 95.19 89 ILE A C 1
ATOM 690 O O . ILE A 1 89 ? 10.083 5.899 -6.790 1.00 95.19 89 ILE A O 1
ATOM 694 N N . GLY A 1 90 ? 8.790 6.022 -8.628 1.00 94.25 90 GLY A N 1
ATOM 695 C CA . GLY A 1 90 ? 9.574 5.097 -9.445 1.00 94.25 90 GLY A CA 1
ATOM 696 C C . GLY A 1 90 ? 10.999 5.597 -9.693 1.00 94.25 90 GLY A C 1
ATOM 697 O O . GLY A 1 90 ? 11.950 4.851 -9.484 1.00 94.25 90 GLY A O 1
ATOM 698 N N . PHE A 1 91 ? 11.169 6.872 -10.051 1.00 95.31 91 PHE A N 1
ATOM 699 C CA . PHE A 1 91 ? 12.497 7.475 -10.196 1.00 95.31 91 PHE A CA 1
ATOM 700 C C . PHE A 1 91 ? 13.273 7.490 -8.881 1.00 95.31 91 PHE A C 1
ATOM 702 O O . PHE A 1 91 ? 14.445 7.124 -8.874 1.00 95.31 91 PHE A O 1
ATOM 709 N N . ASP A 1 92 ? 12.623 7.849 -7.772 1.00 94.75 92 ASP A N 1
ATOM 710 C CA . ASP A 1 92 ? 13.267 7.834 -6.457 1.00 94.75 92 ASP A CA 1
ATOM 711 C C . ASP A 1 92 ? 13.691 6.417 -6.030 1.00 94.75 92 ASP A C 1
ATOM 713 O O . ASP A 1 92 ? 14.745 6.230 -5.423 1.00 94.75 92 ASP A O 1
ATOM 717 N N . ALA A 1 93 ? 12.901 5.401 -6.382 1.00 94.44 93 ALA A N 1
ATOM 718 C CA . ALA A 1 93 ? 13.251 4.010 -6.134 1.00 94.44 93 ALA A CA 1
ATOM 719 C C . ALA A 1 93 ? 14.515 3.588 -6.888 1.00 94.44 93 ALA A C 1
ATOM 721 O O . ALA A 1 93 ? 15.385 2.942 -6.306 1.00 94.44 93 ALA A O 1
ATOM 722 N N . LEU A 1 94 ? 14.626 3.991 -8.157 1.00 93.75 94 LEU A N 1
ATOM 723 C CA . LEU A 1 94 ? 15.793 3.716 -8.991 1.00 93.75 94 LEU A CA 1
ATOM 724 C C . LEU A 1 94 ? 17.032 4.470 -8.501 1.00 93.75 94 LEU A C 1
ATOM 726 O O . LEU A 1 94 ? 18.109 3.889 -8.454 1.00 93.75 94 LEU A O 1
ATOM 730 N N . SER A 1 95 ? 16.897 5.738 -8.103 1.00 96.00 95 SER A N 1
ATOM 731 C CA . SER A 1 95 ? 18.040 6.542 -7.652 1.00 96.00 95 SER A CA 1
ATOM 732 C C . SER A 1 95 ? 18.597 6.102 -6.300 1.00 96.00 95 SER A C 1
ATOM 734 O O . SER A 1 95 ? 19.785 6.278 -6.048 1.00 96.00 95 SER A O 1
ATOM 736 N N . ASN A 1 96 ? 17.751 5.555 -5.423 1.00 95.31 96 ASN A N 1
ATOM 737 C CA . ASN A 1 96 ? 18.136 5.127 -4.075 1.00 95.31 96 ASN A CA 1
ATOM 738 C C . ASN A 1 96 ? 18.298 3.602 -3.944 1.00 95.31 96 ASN A C 1
ATOM 740 O O . ASN A 1 96 ? 18.453 3.110 -2.828 1.00 95.31 96 ASN A O 1
ATOM 744 N N . ASN A 1 97 ? 18.237 2.850 -5.051 1.00 93.50 97 ASN A N 1
ATOM 745 C CA . ASN A 1 97 ? 18.263 1.383 -5.071 1.00 93.50 97 ASN A CA 1
ATOM 746 C C . ASN A 1 97 ? 17.284 0.742 -4.063 1.00 93.50 97 ASN A C 1
ATOM 748 O O . ASN A 1 97 ? 17.636 -0.188 -3.333 1.00 93.50 97 ASN A O 1
ATOM 752 N N . LEU A 1 98 ? 16.048 1.246 -4.006 1.00 93.06 98 LEU A N 1
ATOM 7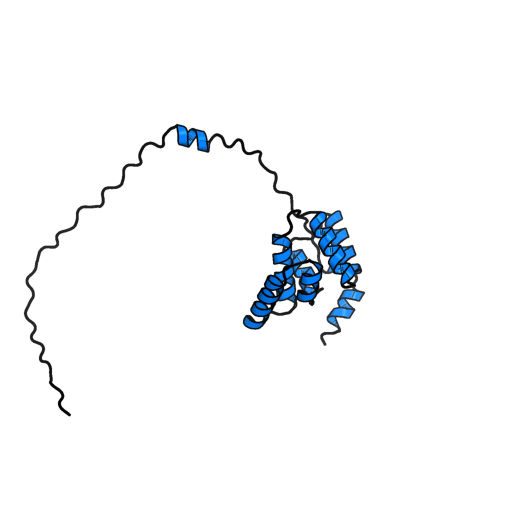53 C CA . LEU A 1 98 ? 15.027 0.705 -3.107 1.00 93.06 98 LEU A CA 1
ATOM 754 C C . LEU A 1 98 ? 14.580 -0.684 -3.567 1.00 93.06 98 LEU A C 1
ATOM 756 O O . LEU A 1 98 ? 14.372 -0.932 -4.755 1.00 93.06 98 LEU A O 1
ATOM 760 N N . ASN A 1 99 ? 14.364 -1.588 -2.611 1.00 93.31 99 ASN A N 1
ATOM 761 C CA . ASN A 1 99 ? 13.735 -2.869 -2.915 1.00 93.31 99 ASN A CA 1
ATOM 762 C C . ASN A 1 99 ? 12.228 -2.681 -3.194 1.00 93.31 99 ASN A C 1
ATOM 764 O O . ASN A 1 99 ? 11.611 -1.697 -2.783 1.00 93.31 99 ASN A O 1
ATOM 768 N N . MET A 1 100 ? 11.608 -3.660 -3.857 1.00 92.62 100 MET A N 1
ATOM 769 C CA . MET A 1 100 ? 10.193 -3.575 -4.248 1.00 92.62 100 MET A CA 1
ATOM 770 C C . MET A 1 100 ? 9.230 -3.416 -3.059 1.00 92.62 100 MET A C 1
ATOM 772 O O . MET A 1 100 ? 8.205 -2.743 -3.182 1.00 92.62 100 MET A O 1
ATOM 776 N N . SER A 1 101 ? 9.559 -3.976 -1.889 1.00 93.81 101 SER A N 1
ATOM 777 C CA . SER A 1 101 ? 8.749 -3.782 -0.681 1.00 93.81 101 SER A CA 1
ATOM 778 C C . SER A 1 101 ? 8.831 -2.352 -0.142 1.00 93.81 101 SER A C 1
ATOM 780 O O . SER A 1 101 ? 7.816 -1.804 0.272 1.00 93.81 101 SER A O 1
ATOM 782 N N . ASP A 1 102 ? 9.986 -1.694 -0.213 1.00 94.81 102 ASP A N 1
ATOM 783 C CA . ASP A 1 102 ? 10.138 -0.298 0.201 1.00 94.81 102 ASP A CA 1
ATOM 784 C C . ASP A 1 102 ? 9.378 0.633 -0.745 1.00 94.81 102 ASP A C 1
ATOM 786 O O . ASP A 1 102 ? 8.701 1.561 -0.297 1.00 94.81 102 ASP A O 1
ATOM 790 N N . VAL A 1 103 ? 9.413 0.350 -2.052 1.00 95.69 103 VAL A N 1
ATOM 791 C CA . VAL A 1 103 ? 8.609 1.068 -3.054 1.00 95.69 103 VAL A CA 1
ATOM 792 C C . VAL A 1 103 ? 7.122 0.940 -2.737 1.00 95.69 103 VAL A C 1
ATOM 794 O O . VAL A 1 103 ? 6.417 1.947 -2.627 1.00 95.69 103 VAL A O 1
ATOM 797 N N . SER A 1 104 ? 6.657 -0.288 -2.518 1.00 96.19 104 SER A N 1
ATOM 798 C CA . SER A 1 104 ? 5.262 -0.583 -2.181 1.00 96.19 104 SER A CA 1
ATOM 799 C C . SER A 1 104 ? 4.839 0.097 -0.880 1.00 96.19 104 SER A C 1
ATOM 801 O O . SER A 1 104 ? 3.769 0.706 -0.807 1.00 96.19 104 SER A O 1
ATOM 803 N N . TYR A 1 105 ? 5.716 0.113 0.124 1.00 96.62 105 TYR A N 1
ATOM 804 C CA . TYR A 1 105 ? 5.474 0.804 1.384 1.00 96.62 105 TYR A CA 1
ATOM 805 C C . TYR A 1 105 ? 5.372 2.322 1.199 1.00 96.62 105 TYR A C 1
ATOM 807 O O . TYR A 1 105 ? 4.448 2.949 1.725 1.00 96.62 105 TYR A O 1
ATOM 815 N N . LYS A 1 106 ? 6.267 2.934 0.413 1.00 96.00 106 LYS A N 1
ATOM 816 C CA . LYS A 1 106 ? 6.212 4.374 0.109 1.00 96.00 106 LYS A CA 1
ATOM 817 C C . LYS A 1 106 ? 4.925 4.757 -0.619 1.00 96.00 106 LYS A C 1
ATOM 819 O O . LYS A 1 106 ? 4.348 5.801 -0.299 1.00 96.00 106 LYS A O 1
ATOM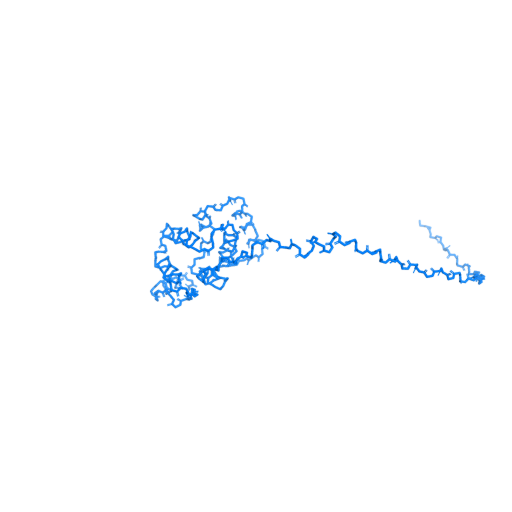 824 N N . ILE A 1 107 ? 4.461 3.919 -1.543 1.00 96.88 107 ILE A N 1
ATOM 825 C CA . ILE A 1 107 ? 3.192 4.097 -2.261 1.00 96.88 107 ILE A CA 1
ATOM 826 C C . ILE A 1 107 ? 2.015 4.050 -1.291 1.00 96.88 107 ILE A C 1
ATOM 828 O O . ILE A 1 107 ? 1.229 4.997 -1.242 1.00 96.88 107 ILE A O 1
ATOM 832 N N . LEU A 1 108 ? 1.937 3.012 -0.455 1.00 95.88 108 LEU A N 1
ATOM 833 C CA . LEU A 1 108 ? 0.884 2.864 0.553 1.00 95.88 108 LEU A CA 1
ATOM 834 C C . LEU A 1 108 ? 0.872 4.032 1.549 1.00 95.88 108 LEU A C 1
ATOM 836 O O . LEU A 1 108 ? -0.188 4.572 1.870 1.00 95.88 108 LEU A O 1
ATOM 840 N N . LEU A 1 109 ? 2.045 4.487 2.000 1.00 95.00 109 LEU A N 1
ATOM 841 C CA . LEU A 1 109 ? 2.169 5.660 2.867 1.00 95.00 109 LEU A CA 1
ATOM 842 C C . LEU A 1 109 ? 1.731 6.953 2.181 1.00 95.00 109 LEU A C 1
ATOM 844 O O . LEU A 1 109 ? 1.195 7.849 2.839 1.00 95.00 109 LEU A O 1
ATOM 848 N N . TYR A 1 110 ? 2.027 7.116 0.892 1.00 94.94 110 TYR A N 1
ATOM 849 C CA . TYR A 1 110 ? 1.576 8.279 0.135 1.00 94.94 110 TYR A CA 1
ATOM 850 C C . TYR A 1 110 ? 0.056 8.260 -0.038 1.00 94.94 110 TYR A C 1
ATOM 852 O O . TYR A 1 110 ? -0.602 9.246 0.296 1.00 94.94 110 TYR A O 1
ATOM 860 N N . TRP A 1 111 ? -0.502 7.129 -0.472 1.00 95.00 111 TRP A N 1
ATOM 861 C CA . TRP A 1 111 ? -1.942 6.931 -0.613 1.00 95.00 111 TRP A CA 1
ATOM 862 C C . TRP A 1 111 ? -2.685 7.209 0.699 1.00 95.00 111 TRP A C 1
ATOM 864 O O . TRP A 1 111 ? -3.566 8.067 0.737 1.00 95.00 111 TRP A O 1
ATOM 874 N N . LYS A 1 112 ? -2.249 6.608 1.813 1.00 92.38 112 LYS A N 1
ATOM 875 C CA . LYS A 1 112 ? -2.839 6.832 3.143 1.00 92.38 112 LYS A CA 1
ATOM 876 C C . LYS A 1 112 ? -2.879 8.314 3.534 1.00 92.38 112 LYS A C 1
ATOM 878 O O . LYS A 1 112 ? -3.827 8.756 4.179 1.00 92.38 112 LYS A O 1
ATOM 883 N N . ARG A 1 113 ? -1.859 9.099 3.164 1.00 91.25 113 ARG A N 1
ATOM 884 C CA . ARG A 1 113 ? -1.817 10.550 3.430 1.00 91.25 113 ARG A CA 1
ATOM 885 C C . ARG A 1 113 ? -2.835 11.342 2.603 1.00 91.25 113 ARG A C 1
ATOM 887 O O . ARG A 1 113 ? -3.180 12.452 3.000 1.00 91.25 113 ARG A O 1
ATOM 894 N N . LYS A 1 114 ? -3.297 10.802 1.472 1.00 89.88 114 LYS A N 1
ATOM 895 C CA . LYS A 1 114 ? -4.316 11.406 0.598 1.00 89.88 114 LYS A CA 1
ATOM 896 C C . LYS A 1 114 ? -5.743 11.015 0.976 1.00 89.88 114 LYS A C 1
ATOM 898 O O . LYS A 1 114 ? -6.667 11.755 0.638 1.00 89.88 114 LYS A O 1
ATOM 903 N N . CYS A 1 115 ? -5.929 9.907 1.689 1.00 88.62 115 CYS A N 1
ATOM 904 C CA . CYS A 1 115 ? -7.240 9.484 2.165 1.00 88.62 115 CYS A CA 1
ATOM 905 C C . CYS A 1 115 ? -7.839 10.514 3.135 1.00 88.62 115 CYS A C 1
ATOM 907 O O . CYS A 1 115 ? -7.247 10.846 4.164 1.00 88.62 115 CYS A O 1
ATOM 909 N N . LYS A 1 116 ? -9.028 11.023 2.787 1.00 77.19 116 LYS A N 1
ATOM 910 C CA . LYS A 1 116 ? -9.797 11.957 3.627 1.00 77.19 116 LYS A CA 1
ATOM 911 C C . LYS A 1 116 ? -10.453 11.240 4.810 1.00 77.19 116 LYS A C 1
ATOM 913 O O . LYS A 1 116 ? -10.424 11.768 5.914 1.00 77.19 116 LYS A O 1
ATOM 918 N N . ASP A 1 117 ? -10.998 10.050 4.557 1.00 76.94 117 ASP A N 1
ATOM 919 C CA . ASP A 1 117 ? -11.524 9.105 5.548 1.00 76.94 117 ASP A CA 1
ATOM 920 C C . ASP A 1 117 ? -10.412 8.104 5.903 1.00 76.94 117 ASP A C 1
ATOM 922 O O . ASP A 1 117 ? -9.822 7.495 5.009 1.00 76.94 117 ASP A O 1
ATOM 926 N N . LYS A 1 118 ? -10.098 7.957 7.194 1.00 74.81 118 LYS A N 1
ATOM 927 C CA . LYS A 1 118 ? -9.038 7.057 7.700 1.00 74.81 118 LYS A CA 1
ATOM 928 C C . LYS A 1 118 ? -9.575 5.751 8.301 1.00 74.81 118 LYS A C 1
ATOM 930 O O . LYS A 1 118 ? -8.826 5.022 8.961 1.00 74.81 118 LYS A O 1
ATOM 935 N N . GLN A 1 119 ? -10.861 5.483 8.108 1.00 80.12 119 GLN A N 1
ATOM 936 C CA . GLN A 1 119 ? -11.590 4.320 8.592 1.00 80.12 119 GLN A CA 1
ATOM 937 C C . GLN A 1 119 ? -12.015 3.428 7.423 1.00 80.12 119 GLN A C 1
ATOM 939 O O . GLN A 1 119 ? -11.183 2.885 6.694 1.00 80.12 119 GLN A O 1
ATOM 944 N N . LEU A 1 120 ? -13.324 3.243 7.281 1.00 83.62 120 LEU A N 1
ATOM 945 C CA . LEU A 1 120 ? -13.948 2.247 6.441 1.00 83.62 120 LEU A CA 1
ATOM 946 C C . LEU A 1 120 ? -13.789 2.590 4.961 1.00 83.62 120 LEU A C 1
ATOM 948 O O . LEU A 1 120 ? -13.584 1.680 4.165 1.00 83.62 120 LEU A O 1
ATOM 952 N N . GLY A 1 121 ? -13.843 3.872 4.581 1.00 88.88 121 GLY A N 1
ATOM 953 C CA . GLY A 1 121 ? -13.679 4.291 3.189 1.00 88.88 121 GLY A CA 1
ATOM 954 C C . GLY A 1 121 ? -12.304 3.930 2.628 1.00 88.88 121 GLY A C 1
ATOM 955 O O . GLY A 1 121 ? -12.218 3.303 1.573 1.00 88.88 121 GLY A O 1
ATOM 956 N N . ALA A 1 122 ? -11.231 4.245 3.362 1.00 91.69 122 ALA A N 1
ATOM 957 C CA . ALA A 1 122 ? -9.870 3.895 2.954 1.00 91.69 122 ALA A CA 1
ATOM 958 C C . ALA A 1 122 ? -9.652 2.378 2.906 1.00 91.69 122 ALA A C 1
ATOM 960 O O . ALA A 1 122 ? -9.082 1.872 1.942 1.00 91.69 122 ALA A O 1
ATOM 961 N N . VAL A 1 123 ? -10.137 1.635 3.907 1.00 93.19 123 VAL A N 1
ATOM 962 C CA . VAL A 1 123 ? -10.012 0.169 3.909 1.00 93.19 123 VAL A CA 1
ATOM 963 C C . VAL A 1 123 ? -10.801 -0.461 2.760 1.00 93.19 123 VAL A C 1
ATOM 965 O O . VAL A 1 123 ? -10.285 -1.348 2.085 1.00 93.19 123 VAL A O 1
ATOM 968 N N . LYS A 1 124 ? -12.015 0.016 2.462 1.00 93.69 124 LYS A N 1
ATOM 969 C CA . LYS A 1 124 ? -12.801 -0.458 1.310 1.00 93.69 124 LYS A CA 1
ATOM 970 C C . LYS A 1 124 ? -12.101 -0.190 -0.020 1.00 93.69 124 LYS A C 1
ATOM 972 O O . LYS A 1 124 ? -12.056 -1.074 -0.866 1.00 93.69 124 LYS A O 1
ATOM 977 N N . GLN A 1 125 ? -11.521 0.997 -0.193 1.00 95.12 125 GLN A N 1
ATOM 978 C CA . GLN A 1 125 ? -10.766 1.315 -1.404 1.00 95.12 125 GLN A CA 1
ATOM 979 C C . GLN A 1 125 ? -9.548 0.394 -1.559 1.00 95.12 125 GLN A C 1
ATOM 981 O O . GLN A 1 125 ? -9.347 -0.179 -2.627 1.00 95.12 125 GLN A O 1
ATOM 986 N N . LEU A 1 126 ? -8.769 0.211 -0.487 1.00 95.56 126 LEU A N 1
ATOM 987 C CA . LEU A 1 126 ? -7.603 -0.671 -0.498 1.00 95.56 126 LEU A CA 1
ATOM 988 C C . LEU A 1 126 ? -7.996 -2.114 -0.816 1.00 95.56 126 LEU A C 1
ATOM 990 O O . LEU A 1 126 ? -7.401 -2.733 -1.686 1.00 95.56 126 LEU A O 1
ATOM 994 N N . THR A 1 127 ? -9.019 -2.641 -0.147 1.00 95.56 127 THR A N 1
ATOM 995 C CA . THR A 1 127 ? -9.484 -4.018 -0.371 1.00 95.56 127 THR A CA 1
ATOM 996 C C . THR A 1 127 ? -10.035 -4.221 -1.782 1.00 95.56 127 THR A C 1
ATOM 998 O O . THR A 1 127 ? -9.772 -5.266 -2.368 1.00 95.56 127 THR A O 1
ATOM 1001 N N . SER A 1 128 ? -10.713 -3.230 -2.373 1.00 96.62 128 SER A N 1
ATOM 1002 C CA . SER A 1 128 ? -11.121 -3.280 -3.787 1.00 96.62 128 SER A CA 1
ATOM 1003 C C . SER A 1 128 ? -9.913 -3.373 -4.718 1.00 96.62 128 SER A C 1
ATOM 1005 O O . SER A 1 128 ? -9.838 -4.295 -5.524 1.00 96.62 128 SER A O 1
ATOM 1007 N N . ALA A 1 129 ? -8.928 -2.486 -4.546 1.00 96.62 129 ALA A N 1
ATOM 1008 C CA . ALA A 1 129 ? -7.709 -2.479 -5.356 1.00 96.62 129 ALA A CA 1
ATOM 1009 C C . ALA A 1 129 ? -6.932 -3.804 -5.246 1.00 96.62 129 ALA A C 1
ATOM 1011 O O . ALA A 1 129 ? -6.461 -4.343 -6.244 1.00 96.62 129 ALA A O 1
ATOM 1012 N N . LEU A 1 130 ? -6.854 -4.372 -4.039 1.00 95.62 130 LEU A N 1
ATOM 1013 C CA . LEU A 1 130 ? -6.247 -5.683 -3.816 1.00 95.62 130 LEU A CA 1
ATOM 1014 C C . LEU A 1 130 ? -7.000 -6.792 -4.561 1.00 95.62 130 LEU A C 1
ATOM 1016 O O . LEU A 1 130 ? -6.368 -7.607 -5.228 1.00 95.62 130 LEU A O 1
ATOM 1020 N N . ARG A 1 131 ? -8.336 -6.809 -4.515 1.00 95.25 131 ARG A N 1
ATOM 1021 C CA . ARG A 1 131 ? -9.131 -7.801 -5.258 1.00 95.25 131 ARG A CA 1
ATOM 1022 C C . ARG A 1 131 ? -8.986 -7.661 -6.771 1.00 95.25 131 ARG A C 1
ATOM 1024 O O . ARG A 1 131 ? -8.913 -8.682 -7.444 1.00 95.25 131 ARG A O 1
ATOM 1031 N N . GLU A 1 132 ? -8.917 -6.443 -7.300 1.00 95.94 132 GLU A N 1
ATOM 1032 C CA . GLU A 1 132 ? -8.675 -6.201 -8.732 1.00 95.94 132 GLU A CA 1
ATOM 1033 C C . GLU A 1 132 ? -7.315 -6.748 -9.182 1.00 95.94 132 GLU A C 1
ATOM 1035 O O . GLU A 1 132 ? -7.179 -7.263 -10.288 1.00 95.94 132 GLU A O 1
ATOM 1040 N N . MET A 1 133 ? -6.328 -6.726 -8.288 1.00 94.06 133 MET A N 1
ATOM 1041 C CA . MET A 1 133 ? -5.012 -7.328 -8.490 1.00 94.06 133 MET A CA 1
ATOM 1042 C C . MET A 1 133 ? -4.953 -8.825 -8.115 1.00 94.06 133 MET A C 1
ATOM 1044 O O . MET A 1 133 ? -3.865 -9.385 -8.005 1.00 94.06 133 MET A O 1
ATOM 1048 N N . SER A 1 134 ? -6.101 -9.487 -7.926 1.00 92.62 134 SER A N 1
ATOM 1049 C CA . SER A 1 134 ? -6.228 -10.909 -7.543 1.00 92.62 134 SER A CA 1
ATOM 1050 C C . SER A 1 134 ? -5.698 -11.274 -6.144 1.00 92.62 134 SER A C 1
ATOM 1052 O O . SER A 1 134 ? -5.509 -12.448 -5.834 1.00 92.62 134 SER A O 1
ATOM 1054 N N . TYR A 1 135 ? -5.509 -10.294 -5.255 1.00 92.00 135 TYR A N 1
ATOM 1055 C CA . TYR A 1 135 ? -5.130 -10.486 -3.847 1.00 92.00 135 TYR A CA 1
ATOM 1056 C C . TYR A 1 135 ? -6.354 -10.665 -2.945 1.00 92.00 135 TYR A C 1
ATOM 1058 O O . TYR A 1 135 ? -6.562 -9.903 -1.996 1.00 92.00 135 TYR A O 1
ATOM 1066 N N . HIS A 1 136 ? -7.204 -11.644 -3.254 1.00 92.94 136 HIS A N 1
ATOM 1067 C CA . HIS A 1 136 ? -8.475 -11.826 -2.550 1.00 92.94 136 HIS A CA 1
ATOM 1068 C C . HIS A 1 136 ? -8.279 -12.144 -1.064 1.00 92.94 136 HIS A C 1
ATOM 1070 O O . HIS A 1 136 ? -8.841 -11.439 -0.229 1.00 92.94 136 HIS A O 1
ATOM 1076 N N . SER A 1 137 ? -7.411 -13.100 -0.728 1.00 91.75 137 SER A N 1
ATOM 1077 C CA . SER A 1 137 ? -7.197 -13.522 0.662 1.00 91.75 137 SER A CA 1
ATOM 1078 C C . SER A 1 137 ? -6.577 -12.413 1.517 1.00 91.75 137 SER A C 1
ATOM 1080 O O . SER A 1 137 ? -6.996 -12.192 2.651 1.00 91.75 137 SER A O 1
ATOM 1082 N N . ILE A 1 138 ? -5.628 -11.645 0.963 1.00 93.56 138 ILE A N 1
ATOM 1083 C CA . ILE A 1 138 ? -5.070 -10.466 1.648 1.00 93.56 138 ILE A CA 1
ATOM 1084 C C . ILE A 1 138 ? -6.152 -9.401 1.857 1.00 93.56 138 ILE A C 1
ATOM 1086 O O . ILE A 1 138 ? -6.224 -8.801 2.929 1.00 93.56 138 ILE A O 1
ATOM 1090 N N . ALA A 1 139 ? -7.003 -9.159 0.856 1.00 94.56 139 ALA A N 1
ATOM 1091 C CA . ALA A 1 139 ? -8.098 -8.202 0.977 1.00 94.56 139 ALA A CA 1
ATOM 1092 C C . ALA A 1 139 ? -9.095 -8.608 2.076 1.00 94.56 139 ALA A C 1
ATOM 1094 O O . ALA A 1 139 ? -9.513 -7.750 2.857 1.00 94.56 139 ALA A O 1
ATOM 1095 N N . ASP A 1 140 ? -9.441 -9.894 2.157 1.00 94.31 140 ASP A N 1
ATOM 1096 C CA . ASP A 1 140 ? -10.297 -10.451 3.209 1.00 94.31 140 ASP A CA 1
ATOM 1097 C C . ASP A 1 140 ? -9.652 -10.273 4.592 1.00 94.31 140 ASP A C 1
ATOM 1099 O O . ASP A 1 140 ? -10.249 -9.666 5.482 1.00 94.31 140 ASP A O 1
ATOM 1103 N N . ALA A 1 141 ? -8.381 -10.656 4.742 1.00 93.94 141 ALA A N 1
ATOM 1104 C CA . ALA A 1 141 ? -7.644 -10.513 5.996 1.00 93.94 141 ALA A CA 1
ATOM 1105 C C . ALA A 1 141 ? -7.526 -9.049 6.466 1.00 93.94 141 ALA A C 1
ATOM 1107 O O . ALA A 1 141 ? -7.693 -8.750 7.649 1.00 93.94 141 ALA A O 1
ATOM 1108 N N . VAL A 1 142 ? -7.278 -8.101 5.554 1.00 94.06 142 VAL A N 1
ATOM 1109 C CA . VAL A 1 142 ? -7.243 -6.663 5.882 1.00 94.06 142 VAL A CA 1
ATOM 1110 C C . VAL A 1 142 ? -8.609 -6.171 6.360 1.00 94.06 142 VAL A C 1
ATOM 1112 O O . VAL A 1 142 ? -8.682 -5.386 7.314 1.00 94.06 142 VAL A O 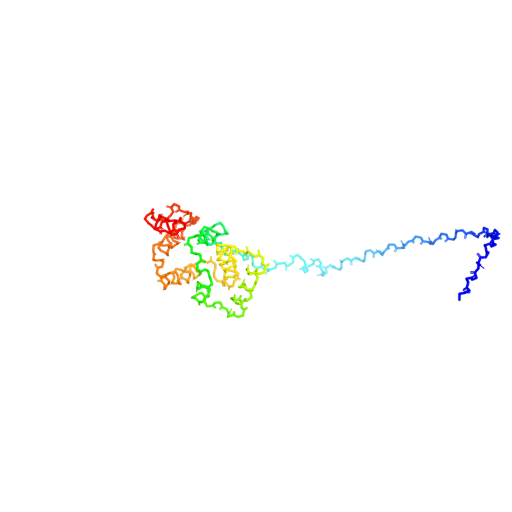1
ATOM 1115 N N . LEU A 1 143 ? -9.688 -6.618 5.714 1.00 93.44 143 LEU A N 1
ATOM 1116 C CA . LEU A 1 143 ? -11.048 -6.250 6.093 1.00 93.44 143 LEU A CA 1
ATOM 1117 C C . LEU A 1 143 ? -11.405 -6.803 7.480 1.00 93.44 143 LEU A C 1
ATOM 1119 O O . LEU A 1 143 ? -11.935 -6.060 8.310 1.00 93.44 143 LEU A O 1
ATOM 1123 N N . ASP A 1 144 ? -11.043 -8.050 7.762 1.00 92.81 144 ASP A N 1
ATOM 1124 C CA . ASP A 1 144 ? -11.255 -8.693 9.061 1.00 92.81 144 ASP A CA 1
ATOM 1125 C C . ASP A 1 144 ? -10.447 -8.009 10.172 1.00 92.81 144 ASP A C 1
ATOM 1127 O O . ASP A 1 144 ? -10.979 -7.708 11.247 1.00 92.81 144 ASP A O 1
ATOM 1131 N N . CYS A 1 145 ? -9.182 -7.661 9.910 1.00 92.00 145 CYS A N 1
ATOM 1132 C CA . CYS A 1 145 ? -8.365 -6.866 10.831 1.00 92.00 145 CYS A CA 1
ATOM 1133 C C . CYS A 1 145 ? -9.006 -5.503 11.124 1.00 92.00 145 CYS A C 1
ATOM 1135 O O . CYS A 1 145 ? -8.994 -5.050 12.273 1.00 92.00 145 CYS A O 1
ATOM 1137 N N . HIS A 1 146 ? -9.584 -4.849 10.112 1.00 92.06 146 HIS A N 1
ATOM 1138 C CA . HIS A 1 146 ? -10.289 -3.582 10.291 1.00 92.06 146 HIS A CA 1
ATOM 1139 C C . HIS A 1 146 ? -11.522 -3.740 11.190 1.00 92.06 146 HIS A C 1
ATOM 1141 O O . HIS A 1 146 ? -11.649 -2.990 12.161 1.00 92.06 146 HIS A O 1
ATOM 1147 N N . GLN A 1 147 ? -12.379 -4.728 10.911 1.00 90.38 147 GLN A N 1
ATOM 1148 C CA . GLN A 1 147 ? -13.588 -5.013 11.695 1.00 90.38 147 GLN A CA 1
ATOM 1149 C C . GLN A 1 147 ? -13.258 -5.400 13.142 1.00 90.38 147 GLN A C 1
ATOM 1151 O O . GLN A 1 147 ? -13.926 -4.964 14.077 1.00 90.38 147 GLN A O 1
ATOM 1156 N N . GLY A 1 148 ? -12.184 -6.164 13.343 1.00 89.44 148 GLY A N 1
ATOM 1157 C CA . GLY A 1 148 ? -11.698 -6.550 14.665 1.00 89.44 148 GLY A CA 1
ATOM 1158 C C . GLY A 1 148 ? -10.903 -5.466 15.399 1.00 89.44 148 GLY A C 1
ATOM 1159 O O . GLY A 1 148 ? -10.428 -5.727 16.504 1.00 89.44 148 GLY A O 1
ATOM 1160 N N . HIS A 1 149 ? -10.700 -4.281 14.807 1.00 88.50 149 HIS A N 1
ATOM 1161 C CA . HIS A 1 149 ? -9.789 -3.244 15.310 1.00 88.50 149 HIS A CA 1
ATOM 1162 C C . HIS A 1 149 ? -8.393 -3.790 15.678 1.00 88.50 149 HIS A C 1
ATOM 1164 O O . HIS A 1 149 ? -7.797 -3.405 16.693 1.00 88.50 149 HIS A O 1
ATOM 1170 N N . LYS A 1 150 ? -7.861 -4.695 14.852 1.00 91.06 150 LYS A N 1
ATOM 1171 C CA . LYS A 1 150 ? -6.549 -5.333 15.011 1.00 91.06 150 LYS A CA 1
ATOM 1172 C C . LYS A 1 150 ? -5.529 -4.741 14.042 1.00 91.06 150 LYS A C 1
ATOM 1174 O O . LYS A 1 150 ? -5.867 -4.109 13.044 1.00 91.06 150 LYS A O 1
ATOM 1179 N N . GLU A 1 151 ? -4.263 -4.903 14.397 1.00 91.81 151 GLU A N 1
ATOM 1180 C CA . GLU A 1 151 ? -3.151 -4.638 13.488 1.00 91.81 151 GLU A CA 1
ATOM 1181 C C . GLU A 1 151 ? -3.061 -5.780 12.468 1.00 91.81 151 GLU A C 1
ATOM 1183 O O . GLU A 1 151 ? -3.355 -6.925 12.807 1.00 91.81 151 GLU A O 1
ATOM 1188 N N . PHE A 1 152 ? -2.700 -5.466 11.227 1.00 92.44 152 PHE A N 1
ATOM 1189 C CA . PHE A 1 152 ? -2.493 -6.474 10.196 1.00 92.44 152 PHE A CA 1
ATOM 1190 C C . PHE A 1 152 ? -1.077 -7.042 10.332 1.00 92.44 152 PHE A C 1
ATOM 1192 O O . PHE A 1 152 ? -0.080 -6.325 10.184 1.00 92.44 152 PHE A O 1
ATOM 1199 N N . THR A 1 153 ? -0.993 -8.333 10.638 1.00 91.75 153 THR A N 1
ATOM 1200 C CA . THR A 1 153 ? 0.265 -9.070 10.814 1.00 91.75 153 THR A CA 1
ATOM 1201 C C . THR A 1 153 ? 0.381 -10.186 9.773 1.00 91.75 153 THR A C 1
ATOM 1203 O O . THR A 1 153 ? -0.628 -10.569 9.182 1.00 91.75 153 THR A O 1
ATOM 1206 N N . PRO A 1 154 ? 1.591 -10.728 9.528 1.00 87.00 154 PRO A N 1
ATOM 1207 C CA . PRO A 1 154 ? 1.775 -11.840 8.593 1.00 87.00 154 PRO A CA 1
ATOM 1208 C C . PRO A 1 154 ? 0.913 -13.067 8.926 1.00 87.00 154 PRO A C 1
ATOM 1210 O O . PRO A 1 154 ? 0.494 -13.776 8.022 1.00 87.00 154 PRO A O 1
ATOM 1213 N N . ASP A 1 155 ? 0.598 -13.276 10.206 1.00 86.81 155 ASP A N 1
ATOM 1214 C CA . ASP A 1 155 ? -0.202 -14.413 10.685 1.00 86.81 155 ASP A CA 1
ATOM 1215 C C . ASP A 1 155 ? -1.688 -14.310 10.309 1.00 86.81 155 ASP A C 1
ATOM 1217 O O . ASP A 1 155 ? -2.449 -15.259 10.477 1.00 86.81 155 ASP A O 1
ATOM 1221 N N . CYS A 1 156 ? -2.123 -13.141 9.832 1.00 84.69 156 CYS A N 1
ATOM 1222 C CA . CYS A 1 156 ? -3.500 -12.905 9.413 1.00 84.69 156 CYS A CA 1
ATOM 1223 C C . CYS A 1 156 ? -3.793 -13.488 8.021 1.00 84.69 156 CYS A C 1
ATOM 1225 O O . CYS A 1 156 ? -4.944 -13.484 7.595 1.00 84.69 156 CYS A O 1
ATOM 1227 N N . VAL A 1 157 ? -2.769 -13.962 7.308 1.00 84.56 157 VAL A N 1
ATOM 1228 C CA . VAL A 1 157 ? -2.872 -14.487 5.944 1.00 84.56 157 VAL A CA 1
ATOM 1229 C C . VAL A 1 157 ? -2.601 -15.989 5.960 1.00 84.56 157 VAL A C 1
ATOM 1231 O O . VAL A 1 157 ? -1.693 -16.453 6.648 1.00 84.56 157 VAL A O 1
ATOM 1234 N N . SER A 1 158 ? -3.385 -16.763 5.209 1.00 75.31 158 SER A N 1
ATOM 1235 C CA . SER A 1 158 ? -3.235 -18.219 5.136 1.00 75.31 158 SER A CA 1
ATOM 1236 C C . SER A 1 158 ? -1.836 -18.621 4.649 1.00 75.31 158 SER A C 1
ATOM 1238 O O . SER A 1 158 ? -1.300 -18.035 3.707 1.00 75.31 158 SER A O 1
ATOM 1240 N N . HIS A 1 159 ? -1.258 -19.654 5.272 1.00 62.41 159 HIS A N 1
ATOM 1241 C CA . HIS A 1 159 ? 0.109 -20.116 4.996 1.00 62.41 159 HIS A CA 1
ATOM 1242 C C . HIS A 1 159 ? 0.369 -20.448 3.517 1.00 62.41 159 HIS A C 1
ATOM 1244 O O . HIS A 1 159 ? 1.474 -20.198 3.035 1.00 62.41 159 HIS A O 1
ATOM 1250 N N . ASP A 1 160 ? -0.633 -20.942 2.786 1.00 59.56 160 ASP A N 1
ATOM 1251 C CA . ASP A 1 160 ? -0.490 -21.322 1.375 1.00 59.56 160 ASP A CA 1
ATOM 1252 C C . ASP A 1 160 ? -0.082 -20.145 0.470 1.00 59.56 160 ASP A C 1
ATOM 1254 O O . ASP A 1 160 ? 0.753 -20.310 -0.421 1.00 59.56 160 ASP A O 1
ATOM 1258 N N . GLU A 1 161 ? -0.570 -18.927 0.730 1.00 61.22 161 GLU A N 1
ATOM 1259 C CA . GLU A 1 161 ? -0.167 -17.735 -0.035 1.00 61.22 161 GLU A CA 1
ATOM 1260 C C . GLU A 1 161 ? 1.230 -17.227 0.344 1.00 61.22 161 GLU A C 1
ATOM 1262 O O . GLU A 1 161 ? 1.960 -16.699 -0.501 1.00 61.22 161 GLU A O 1
ATOM 1267 N N . LEU A 1 162 ? 1.616 -17.404 1.609 1.00 60.09 162 LEU A N 1
ATOM 1268 C CA . LEU A 1 162 ? 2.932 -17.030 2.126 1.00 60.09 162 LEU A CA 1
ATOM 1269 C C . LEU A 1 162 ? 4.027 -17.890 1.481 1.00 60.09 162 LEU A C 1
ATOM 1271 O O . LEU A 1 162 ? 5.037 -17.361 1.014 1.00 60.09 162 LEU A O 1
ATOM 1275 N N . PHE A 1 163 ? 3.800 -19.202 1.377 1.00 54.25 163 PHE A N 1
ATOM 1276 C CA . PHE A 1 163 ? 4.742 -20.126 0.743 1.00 54.25 163 PHE A CA 1
ATOM 1277 C C . PHE A 1 163 ? 4.785 -19.984 -0.780 1.00 54.25 163 PHE A C 1
ATOM 1279 O O . PHE A 1 163 ? 5.883 -19.954 -1.340 1.00 54.25 163 PHE A O 1
ATOM 1286 N N . ALA A 1 164 ? 3.640 -19.806 -1.449 1.00 58.56 164 ALA A N 1
ATOM 1287 C CA . ALA A 1 164 ? 3.597 -19.611 -2.900 1.00 58.56 164 ALA A CA 1
ATOM 1288 C C . ALA A 1 164 ? 4.405 -18.385 -3.363 1.00 58.56 164 ALA A C 1
ATOM 1290 O O . ALA A 1 164 ? 4.938 -18.375 -4.469 1.00 58.56 164 ALA A O 1
ATOM 1291 N N . ARG A 1 165 ? 4.535 -17.3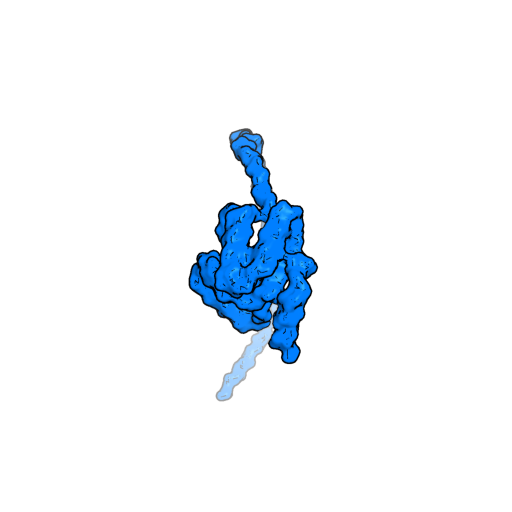57 -2.516 1.00 58.91 165 ARG A N 1
ATOM 1292 C CA . ARG A 1 165 ? 5.219 -16.099 -2.860 1.00 58.91 165 ARG A CA 1
ATOM 1293 C C . ARG A 1 165 ? 6.658 -16.016 -2.364 1.00 58.91 165 ARG A C 1
ATOM 1295 O O . ARG A 1 165 ? 7.469 -15.331 -2.985 1.00 58.91 165 ARG A O 1
ATOM 1302 N N . VAL A 1 166 ? 7.001 -16.726 -1.288 1.00 54.00 166 VAL A N 1
ATOM 1303 C CA . VAL A 1 166 ? 8.398 -16.878 -0.848 1.00 54.00 166 VAL A CA 1
ATOM 1304 C C . VAL A 1 166 ? 9.159 -17.841 -1.772 1.00 54.00 166 VAL A C 1
ATOM 1306 O O . VAL A 1 166 ? 10.322 -17.588 -2.076 1.00 54.00 166 VAL A O 1
ATOM 1309 N N . ALA A 1 167 ? 8.501 -18.882 -2.296 1.00 46.25 167 ALA A N 1
ATOM 1310 C CA . ALA A 1 167 ? 9.126 -19.886 -3.163 1.00 46.25 167 ALA A CA 1
ATOM 1311 C C . ALA A 1 167 ? 9.525 -19.371 -4.562 1.00 46.25 167 ALA A C 1
ATOM 1313 O O . ALA A 1 167 ? 10.409 -19.943 -5.185 1.00 46.25 167 ALA A O 1
ATOM 1314 N N . VAL A 1 168 ? 8.943 -18.267 -5.047 1.00 45.81 168 VAL A N 1
ATOM 1315 C CA . VAL A 1 168 ? 9.313 -17.654 -6.345 1.00 45.81 168 VAL A CA 1
ATOM 1316 C C . VAL A 1 168 ? 10.647 -16.881 -6.267 1.00 45.81 168 VAL A C 1
ATOM 1318 O O . VAL A 1 168 ? 11.144 -16.382 -7.271 1.00 45.81 168 VAL A O 1
ATOM 1321 N N . LYS A 1 169 ? 11.257 -16.778 -5.077 1.00 45.59 169 LYS A N 1
ATOM 1322 C CA . LYS A 1 169 ? 12.519 -16.053 -4.839 1.00 45.59 169 LYS A CA 1
ATOM 1323 C C . LYS A 1 169 ? 13.721 -16.944 -4.488 1.00 45.59 169 LYS A C 1
ATOM 1325 O O . LYS A 1 169 ? 14.699 -16.417 -3.962 1.00 45.59 169 LYS A O 1
ATOM 1330 N N . SER A 1 170 ? 13.665 -18.254 -4.741 1.00 40.00 170 SER A N 1
ATOM 1331 C CA . SER A 1 170 ? 14.833 -19.152 -4.614 1.00 40.00 170 SER A CA 1
ATOM 1332 C C . SER A 1 170 ? 15.385 -19.552 -5.973 1.00 40.00 170 SER A C 1
ATOM 1334 O O . SER A 1 170 ? 14.564 -19.898 -6.848 1.00 40.00 170 SER A O 1
#

Sequence (170 aa):
MFVPQVSFDITPSTVKEEHVPPPPTTPRLRDIQANVMKRLTTINRPIRVPERESRALSGKSLMTLARLIPEGLTLAVHLQLPDSTITGIGFDALSNNLNMSDVSYKILLYWKRKCKDKQLGAVKQLTSALREMSYHSIADAVLDCHQGHKEFTPDCVSHDELFARVAVKS

Organism: NCBI:txid1093978

Foldseek 3Di:
DDDDDDDDDDDDDDDDDDPDDDDDDDPPDDPDPVVVVVVVPPPPDPPPPPPDAQLCLDLVNLLQVLVLCLVLLLLLVLLVPDPVVSVVLVVVCVVVVNGSSVSNSVSSVVSCVVDPDRADVSLVSSLVSCVVVVNNQVNVLSVVSRVVSHHHDPVSGDVVSVCVVVVVVD

InterPro domains:
  IPR000488 Death domain [PS50017] (75-146)
  IPR011029 Death-like domain superfamily [G3DSA:1.10.533.10] (58-143)
  IPR011029 Death-like domain superfamily [SSF47986] (58-150)

pLDDT: mean 78.44, std 18.86, range [40.0, 96.88]

Secondary structure (DSSP, 8-state):
-----------PPPP----PPPPPPPPP-----HHHHHHHH-------------GGGSHHHHHHHHHH---HHHHHHHTT--HHHHHHHHHHHHHTT--HHHHHHHHHHHHHHH-S-SSHHHHHHHHHHHHHTT-HHHHHHHHHHHHTT----GGGS-HHHHHHHHGGG-

Radius of gyration: 31.27 Å; chains: 1; bounding box: 76×74×45 Å